Protein AF-A0AA35TTL2-F1 (afdb_monomer_lite)

Organism: Geodia barretti (NCBI:txid519541)

Foldseek 3Di:
DDDPPPPPPPPDDDDDDDPDDDDDDPDDPDDDDPPPDPCPVVVVVVVVVVVVVVVVVLCVVAAFNDFVRHDQFLVSNCVSPVPDAFAWTFHQDPVSGTDTWTWHAADDDPHDGTRDTDPDDFDPVDPPGDDDDD

Radius of gyration: 33.73 Å; chains: 1; bounding box: 71×76×82 Å

pLDDT: mean 75.55, std 18.84, range [39.97, 96.56]

Structure (mmCIF, N/CA/C/O backbone):
data_AF-A0AA35TTL2-F1
#
_entry.id   AF-A0AA35TTL2-F1
#
loop_
_atom_site.group_PDB
_atom_site.id
_atom_site.type_symbol
_atom_site.label_atom_id
_atom_site.label_alt_id
_atom_site.label_comp_id
_atom_site.label_asym_id
_atom_site.label_entity_id
_atom_site.label_seq_id
_atom_site.pdbx_PDB_ins_code
_atom_site.Cartn_x
_atom_site.Cartn_y
_atom_site.Cartn_z
_atom_site.occupancy
_atom_site.B_iso_or_equiv
_atom_site.auth_seq_id
_atom_site.auth_comp_id
_atom_site.auth_asym_id
_atom_site.auth_atom_id
_atom_site.pdbx_PDB_model_num
ATOM 1 N N . MET A 1 1 ? 48.481 -64.776 -28.941 1.00 50.91 1 MET A N 1
ATOM 2 C CA . MET A 1 1 ? 48.989 -64.144 -30.179 1.00 50.91 1 MET A CA 1
ATOM 3 C C . MET A 1 1 ? 47.798 -63.404 -30.775 1.00 50.91 1 MET A C 1
ATOM 5 O O . MET A 1 1 ? 46.815 -64.070 -31.028 1.00 50.91 1 MET A O 1
ATOM 9 N N . THR A 1 2 ? 47.665 -62.089 -30.894 1.00 49.19 2 THR A N 1
ATOM 10 C CA . THR A 1 2 ? 48.553 -60.920 -30.841 1.00 49.19 2 THR A CA 1
ATOM 11 C C . THR A 1 2 ? 47.605 -59.707 -30.796 1.00 49.19 2 THR A C 1
ATOM 13 O O . THR A 1 2 ? 47.025 -59.387 -31.822 1.00 49.19 2 THR A O 1
ATOM 16 N N . TYR A 1 3 ? 47.377 -59.062 -29.646 1.00 45.16 3 TYR A N 1
ATOM 17 C CA . TYR A 1 3 ? 46.557 -57.826 -29.585 1.00 45.16 3 TYR A CA 1
ATOM 18 C C . TYR A 1 3 ? 47.074 -56.780 -28.582 1.00 45.16 3 TYR A C 1
ATOM 20 O O . TYR A 1 3 ? 46.446 -55.750 -28.377 1.00 45.16 3 TYR A O 1
ATOM 28 N N . TYR A 1 4 ? 48.245 -57.012 -27.981 1.00 47.97 4 TYR A N 1
ATOM 29 C CA . TYR A 1 4 ? 48.794 -56.168 -26.910 1.00 47.97 4 TYR A CA 1
ATOM 30 C C . TYR A 1 4 ? 50.021 -55.344 -27.335 1.00 47.97 4 TYR A C 1
ATOM 32 O O . TYR A 1 4 ? 50.784 -54.883 -26.496 1.00 47.97 4 TYR A O 1
ATOM 40 N N . ALA A 1 5 ? 50.222 -55.166 -28.645 1.00 50.75 5 ALA A N 1
ATOM 41 C CA . ALA A 1 5 ? 51.387 -54.481 -29.216 1.00 50.75 5 ALA A CA 1
ATOM 42 C C . ALA A 1 5 ? 51.030 -53.225 -30.038 1.00 50.75 5 ALA A C 1
ATOM 44 O O . ALA A 1 5 ? 51.851 -52.764 -30.820 1.00 50.75 5 ALA A O 1
ATOM 45 N N . ALA A 1 6 ? 49.821 -52.671 -29.880 1.00 47.03 6 ALA A N 1
ATOM 46 C CA . ALA A 1 6 ? 49.381 -51.484 -30.630 1.00 47.03 6 ALA A CA 1
ATOM 47 C C . ALA A 1 6 ? 49.041 -50.258 -29.759 1.00 47.03 6 ALA A C 1
ATOM 49 O O . ALA A 1 6 ? 48.857 -49.171 -30.291 1.00 47.03 6 ALA A O 1
ATOM 50 N N . PHE A 1 7 ? 48.985 -50.395 -28.430 1.00 46.31 7 PHE A N 1
ATOM 51 C CA . PHE A 1 7 ? 48.593 -49.289 -27.539 1.00 46.31 7 PHE A CA 1
ATOM 52 C C . PHE A 1 7 ? 49.774 -48.508 -26.942 1.00 46.31 7 PHE A C 1
ATOM 54 O O . PHE A 1 7 ? 49.566 -47.512 -26.257 1.00 46.31 7 PHE A O 1
ATOM 61 N N . ALA A 1 8 ? 51.013 -48.921 -27.221 1.00 47.78 8 ALA A N 1
ATOM 62 C CA . ALA A 1 8 ? 52.211 -48.341 -26.613 1.00 47.78 8 ALA A CA 1
ATOM 63 C C . ALA A 1 8 ? 52.848 -47.181 -27.409 1.00 47.78 8 ALA A C 1
ATOM 65 O O . ALA A 1 8 ? 53.847 -46.630 -26.963 1.00 47.78 8 ALA A O 1
ATOM 66 N N . THR A 1 9 ? 52.296 -46.782 -28.560 1.00 49.31 9 THR A N 1
ATOM 67 C CA . THR A 1 9 ? 52.864 -45.708 -29.406 1.00 49.31 9 THR A CA 1
ATOM 68 C C . THR A 1 9 ? 51.993 -44.452 -29.522 1.00 49.31 9 THR A C 1
ATOM 70 O O . THR A 1 9 ? 52.387 -43.512 -30.203 1.00 49.31 9 THR A O 1
ATOM 73 N N . ILE A 1 10 ? 50.840 -44.383 -28.842 1.00 45.81 10 ILE A N 1
ATOM 74 C CA . ILE A 1 10 ? 49.905 -43.237 -28.944 1.00 45.81 10 ILE A CA 1
ATOM 75 C C . ILE A 1 10 ? 50.075 -42.218 -27.793 1.00 45.81 10 ILE A C 1
ATOM 77 O O . ILE A 1 10 ? 49.473 -41.150 -27.802 1.00 45.81 10 ILE A O 1
ATOM 81 N N . LEU A 1 11 ? 50.971 -42.470 -26.836 1.00 50.22 11 LEU A N 1
ATOM 82 C CA . LEU A 1 11 ? 51.501 -41.431 -25.949 1.00 50.22 11 LEU A CA 1
ATOM 83 C C . LEU A 1 11 ? 52.966 -41.206 -26.317 1.00 50.22 11 LEU A C 1
ATOM 85 O O . LEU A 1 11 ? 53.764 -42.052 -25.939 1.00 50.22 11 LEU A O 1
ATOM 89 N N . LEU A 1 12 ? 53.310 -40.121 -27.034 1.00 51.56 12 LEU A N 1
ATOM 90 C CA . LEU A 1 12 ? 54.567 -39.340 -26.864 1.00 51.56 12 LEU A CA 1
ATOM 91 C C . LEU A 1 12 ? 54.978 -38.410 -28.027 1.00 51.56 12 LEU A C 1
ATOM 93 O O . LEU A 1 12 ? 56.085 -37.874 -27.994 1.00 51.56 12 LEU A O 1
ATOM 97 N N . VAL A 1 13 ? 54.135 -38.106 -29.017 1.00 46.28 13 VAL A N 1
ATOM 98 C CA . VAL A 1 13 ? 54.532 -37.132 -30.058 1.00 46.28 13 VAL A CA 1
ATOM 99 C C . VAL A 1 13 ? 53.692 -35.855 -29.995 1.00 46.28 13 VAL A C 1
ATOM 101 O O . VAL A 1 13 ? 52.649 -35.760 -30.622 1.00 46.28 13 VAL A O 1
ATOM 104 N N . HIS A 1 14 ? 54.161 -34.928 -29.146 1.00 41.22 14 HIS A N 1
ATOM 105 C CA . HIS A 1 14 ? 54.289 -33.475 -29.362 1.00 41.22 14 HIS A CA 1
ATOM 106 C C . HIS A 1 14 ? 53.104 -32.758 -30.044 1.00 41.22 14 HIS A C 1
ATOM 108 O O . HIS A 1 14 ? 52.803 -32.972 -31.207 1.00 41.22 14 HIS A O 1
ATOM 114 N N . TYR A 1 15 ? 52.337 -31.944 -29.314 1.00 44.66 15 TYR A N 1
ATOM 115 C CA . TYR A 1 15 ? 52.589 -30.506 -29.107 1.00 44.66 15 TYR A CA 1
ATOM 116 C C . TYR A 1 15 ? 52.686 -29.696 -30.416 1.00 44.66 15 TYR A C 1
ATOM 118 O O . TYR A 1 15 ? 53.544 -29.950 -31.251 1.00 44.66 15 TYR A O 1
ATOM 126 N N . ALA A 1 16 ? 51.855 -28.651 -30.478 1.00 39.97 16 ALA A N 1
ATOM 127 C CA . ALA A 1 16 ? 51.786 -27.570 -31.467 1.00 39.97 16 ALA A CA 1
ATOM 128 C C . ALA A 1 16 ? 51.007 -27.830 -32.778 1.00 39.97 16 ALA A C 1
ATOM 130 O O . ALA A 1 16 ? 51.463 -28.469 -33.716 1.00 39.97 16 ALA A O 1
ATOM 131 N N . ALA A 1 17 ? 49.806 -27.240 -32.791 1.00 52.62 17 ALA A N 1
ATOM 132 C C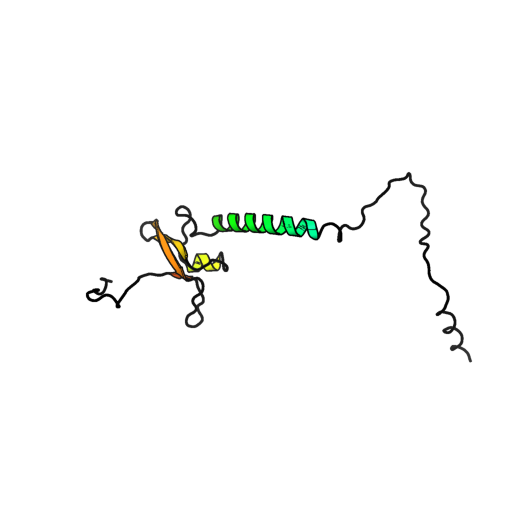A . ALA A 1 17 ? 49.213 -26.415 -33.844 1.00 52.62 17 ALA A CA 1
ATOM 133 C C . ALA A 1 17 ? 49.738 -26.571 -35.279 1.00 52.62 17 ALA A C 1
ATOM 135 O O . ALA A 1 17 ? 50.857 -26.158 -35.532 1.00 52.62 17 ALA A O 1
ATOM 136 N N . VAL A 1 18 ? 48.855 -26.948 -36.216 1.00 45.22 18 VAL A N 1
ATOM 137 C CA . VAL A 1 18 ? 48.484 -26.126 -37.390 1.00 45.22 18 VAL A CA 1
ATOM 138 C C . VAL A 1 18 ? 47.112 -26.610 -37.895 1.00 45.22 18 VAL A C 1
ATOM 140 O O . VAL A 1 18 ? 46.995 -27.710 -38.428 1.00 45.22 18 VAL A O 1
ATOM 143 N N . CYS A 1 19 ? 46.062 -25.793 -37.766 1.00 41.44 19 CYS A N 1
ATOM 144 C CA 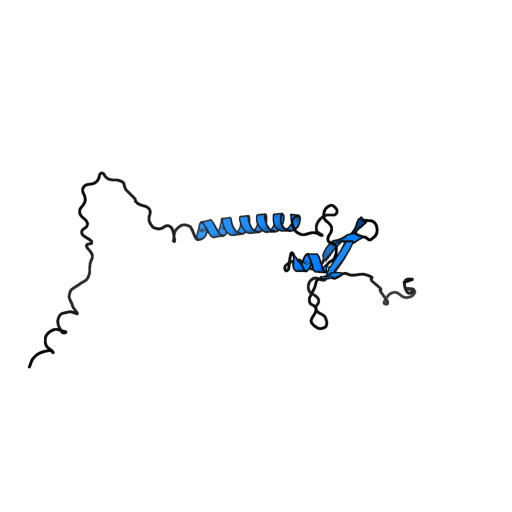. CYS A 1 19 ? 44.859 -25.962 -38.585 1.00 41.44 19 CYS A CA 1
ATOM 145 C C . CYS A 1 19 ? 45.189 -25.445 -39.991 1.00 41.44 19 CYS A C 1
ATOM 147 O O . CYS A 1 19 ? 45.256 -24.237 -40.203 1.00 41.44 19 CYS A O 1
ATOM 149 N N . VAL A 1 20 ? 45.444 -26.345 -40.942 1.00 50.91 20 VAL A N 1
ATOM 150 C CA . VAL A 1 20 ? 45.586 -25.980 -42.356 1.00 50.91 20 VAL A CA 1
ATOM 151 C C . VAL A 1 20 ? 44.183 -25.840 -42.942 1.00 50.91 20 VAL A C 1
ATOM 153 O O . VAL A 1 20 ? 43.474 -26.828 -43.108 1.00 50.91 20 VAL A O 1
ATOM 156 N N . GLY A 1 21 ? 43.784 -24.605 -43.239 1.00 43.16 21 GLY A N 1
ATOM 157 C CA . GLY A 1 21 ? 42.597 -24.282 -44.026 1.00 43.16 21 GLY A CA 1
ATOM 158 C C . GLY A 1 21 ? 43.007 -23.434 -45.223 1.00 43.16 21 GLY A C 1
ATOM 159 O O . GLY A 1 21 ? 43.457 -22.303 -45.066 1.00 43.16 21 GLY A O 1
ATOM 160 N N . THR A 1 22 ? 42.895 -24.007 -46.416 1.00 51.62 22 THR A N 1
ATOM 161 C CA . THR A 1 22 ? 43.175 -23.383 -47.709 1.00 51.62 22 THR A CA 1
ATOM 162 C C . THR A 1 22 ? 41.940 -22.649 -48.232 1.00 51.62 22 THR A C 1
ATOM 164 O O . THR A 1 22 ? 40.931 -23.279 -48.531 1.00 51.62 22 THR A O 1
ATOM 167 N N . SER A 1 23 ? 42.029 -21.334 -48.444 1.00 45.19 23 SER A N 1
ATOM 168 C CA . SER A 1 23 ? 41.163 -20.633 -49.405 1.00 45.19 23 SER A CA 1
ATOM 169 C C . SER A 1 23 ? 41.739 -19.264 -49.765 1.00 45.19 23 SER A C 1
ATOM 171 O O . SER A 1 23 ? 41.887 -18.401 -48.904 1.00 45.19 23 SER A O 1
ATOM 173 N N . ASN A 1 24 ? 42.029 -19.068 -51.053 1.00 54.62 24 ASN A N 1
ATOM 174 C CA . ASN A 1 24 ? 42.238 -17.753 -51.654 1.00 54.62 24 ASN A CA 1
ATOM 175 C C . ASN A 1 24 ? 40.929 -16.951 -51.578 1.00 54.62 24 ASN A C 1
ATOM 177 O O . ASN A 1 24 ? 40.007 -17.214 -52.346 1.00 54.62 24 ASN A O 1
ATOM 181 N N . LEU A 1 25 ? 40.867 -15.974 -50.673 1.00 44.34 25 LEU A N 1
ATOM 182 C CA . LEU A 1 25 ? 39.870 -14.901 -50.622 1.00 44.34 25 LEU A CA 1
ATOM 183 C C . LEU A 1 25 ? 40.591 -13.603 -50.214 1.00 44.34 25 LEU A C 1
ATOM 185 O O . LEU A 1 25 ? 41.542 -13.667 -49.429 1.00 44.34 25 LEU A O 1
ATOM 189 N N . PRO A 1 26 ? 40.196 -12.434 -50.754 1.00 50.34 26 PRO A N 1
ATOM 190 C CA . PRO A 1 26 ? 40.840 -11.171 -50.428 1.00 50.34 26 PRO A CA 1
ATOM 191 C C . PRO A 1 26 ? 40.679 -10.875 -48.936 1.00 50.34 26 PRO A C 1
ATOM 193 O O . PRO A 1 26 ? 39.607 -11.053 -48.365 1.00 50.34 26 PRO A O 1
ATOM 196 N N . ASN A 1 27 ? 41.784 -10.438 -48.337 1.00 52.59 27 ASN A N 1
ATOM 197 C CA . ASN A 1 27 ? 41.960 -10.029 -46.951 1.00 52.59 27 ASN A CA 1
ATOM 198 C C . ASN A 1 27 ? 40.789 -9.178 -46.420 1.00 52.59 27 ASN A C 1
ATOM 200 O O . ASN A 1 27 ? 40.788 -7.956 -46.543 1.00 52.59 27 ASN A O 1
ATOM 204 N N . VAL A 1 28 ? 39.810 -9.831 -45.797 1.00 53.12 28 VAL A N 1
ATOM 205 C CA . VAL A 1 28 ? 38.923 -9.223 -44.806 1.00 53.12 28 VAL A CA 1
ATOM 206 C C . VAL A 1 28 ? 39.415 -9.695 -43.450 1.00 53.12 28 VAL A C 1
ATOM 208 O O . VAL A 1 28 ? 39.105 -10.792 -42.988 1.00 53.12 28 VAL A O 1
ATOM 211 N N . THR A 1 29 ? 40.237 -8.866 -42.818 1.00 54.06 29 THR A N 1
ATOM 212 C CA . THR A 1 29 ? 40.534 -8.980 -41.395 1.00 54.06 29 THR A CA 1
ATOM 213 C C . THR A 1 29 ? 39.225 -8.943 -40.607 1.00 54.06 29 THR A C 1
ATOM 215 O O . THR A 1 29 ? 38.632 -7.881 -40.441 1.00 54.06 29 THR A O 1
ATOM 218 N N . GLY A 1 30 ? 38.813 -10.114 -40.113 1.00 49.19 30 GLY A N 1
ATOM 219 C CA . GLY A 1 30 ? 37.975 -10.262 -38.924 1.00 49.19 30 GLY A CA 1
ATOM 220 C C . GLY A 1 30 ? 36.509 -10.616 -39.167 1.00 49.19 30 GLY A C 1
ATOM 221 O O . GLY A 1 30 ? 35.638 -9.763 -39.050 1.00 49.19 30 GLY A O 1
ATOM 222 N N . CYS A 1 31 ? 36.208 -11.903 -39.371 1.00 43.00 31 CYS A N 1
ATOM 223 C CA . CYS A 1 31 ? 34.935 -12.436 -38.873 1.00 43.00 31 CYS A CA 1
ATOM 224 C C . CYS A 1 31 ? 34.939 -12.352 -37.334 1.00 43.00 31 CYS A C 1
ATOM 226 O O . CYS A 1 31 ? 35.997 -12.536 -36.724 1.00 43.00 31 CYS A O 1
ATOM 228 N N . PRO A 1 32 ? 33.798 -12.030 -36.703 1.00 53.97 32 PRO A N 1
ATOM 229 C CA . PRO A 1 32 ? 33.762 -11.565 -35.327 1.00 53.97 32 PRO A CA 1
ATOM 230 C C . PRO A 1 32 ? 34.188 -12.697 -34.398 1.00 53.97 32 PRO A C 1
ATOM 232 O O . PRO A 1 32 ? 33.621 -13.790 -34.432 1.00 53.97 32 PRO A O 1
ATOM 235 N N . ALA A 1 33 ? 35.177 -12.431 -33.544 1.00 51.22 33 ALA A N 1
ATOM 236 C CA . ALA A 1 33 ? 35.332 -13.219 -32.335 1.00 51.22 33 ALA A CA 1
ATOM 237 C C . ALA A 1 33 ? 33.968 -13.230 -31.631 1.00 51.22 33 ALA A C 1
ATOM 239 O O . ALA A 1 33 ? 33.347 -12.179 -31.481 1.00 51.22 33 ALA A O 1
ATOM 240 N N . ASN A 1 34 ? 33.491 -14.417 -31.263 1.00 52.12 34 ASN A N 1
ATOM 241 C CA . ASN A 1 34 ? 32.334 -14.594 -30.400 1.00 52.12 34 ASN A CA 1
ATOM 242 C C . ASN A 1 34 ? 32.472 -13.635 -29.206 1.00 52.12 34 ASN A C 1
ATOM 244 O O . ASN A 1 34 ? 33.355 -13.808 -28.366 1.00 52.12 34 ASN A O 1
ATOM 248 N N . THR A 1 35 ? 31.678 -12.568 -29.178 1.00 52.22 35 THR A N 1
ATOM 249 C CA . THR A 1 35 ? 31.743 -11.530 -28.149 1.00 52.22 35 THR A CA 1
ATOM 250 C C . THR A 1 35 ? 31.033 -12.017 -26.892 1.00 52.22 35 THR A C 1
ATOM 252 O O . THR A 1 35 ? 29.985 -11.498 -26.513 1.00 52.22 35 THR A O 1
ATOM 255 N N . THR A 1 36 ? 31.602 -13.016 -26.221 1.00 56.88 36 THR A N 1
ATOM 256 C CA . THR A 1 36 ? 31.193 -13.368 -24.852 1.00 56.88 36 THR A CA 1
ATOM 257 C C . THR A 1 36 ? 32.100 -12.778 -23.780 1.00 56.88 36 THR A C 1
ATOM 259 O O . THR A 1 36 ? 31.707 -12.776 -22.619 1.00 56.88 36 THR A O 1
ATOM 262 N N . ASP A 1 37 ? 33.258 -12.206 -24.136 1.00 53.31 37 ASP A N 1
ATOM 263 C CA . ASP A 1 37 ? 34.282 -11.906 -23.122 1.00 53.31 37 ASP A CA 1
ATOM 264 C C . ASP A 1 37 ? 34.730 -10.425 -23.085 1.00 53.31 37 ASP A C 1
ATOM 266 O O . ASP A 1 37 ? 35.543 -10.053 -22.245 1.00 53.31 37 ASP A O 1
ATOM 270 N N . ALA A 1 38 ? 34.176 -9.545 -23.934 1.00 53.34 38 ALA A N 1
ATOM 271 C CA . ALA A 1 38 ? 34.507 -8.105 -23.957 1.00 53.34 38 ALA A CA 1
ATOM 272 C C . ALA A 1 38 ? 33.391 -7.175 -23.436 1.00 53.34 38 ALA A C 1
ATOM 274 O O . ALA A 1 38 ? 33.587 -5.971 -23.353 1.00 53.34 38 ALA A O 1
ATOM 275 N N . ASN A 1 39 ? 32.219 -7.703 -23.078 1.00 61.72 39 ASN A N 1
ATOM 276 C CA . ASN A 1 39 ? 31.019 -6.911 -22.762 1.00 61.72 39 ASN A CA 1
ATOM 277 C C . ASN A 1 39 ? 30.455 -7.167 -21.354 1.00 61.72 39 ASN A C 1
ATOM 279 O O . ASN A 1 39 ? 29.441 -6.580 -20.985 1.00 61.72 39 ASN A O 1
ATOM 283 N N . ALA A 1 40 ? 31.090 -8.010 -20.536 1.00 57.69 40 ALA A N 1
ATOM 284 C CA . ALA A 1 40 ? 30.619 -8.274 -19.176 1.00 57.69 40 ALA A CA 1
ATOM 285 C C . ALA A 1 40 ? 30.753 -7.046 -18.250 1.00 57.69 40 ALA A C 1
ATOM 287 O O . ALA A 1 40 ? 29.895 -6.843 -17.388 1.00 57.69 40 ALA A O 1
ATOM 288 N N . ALA A 1 41 ? 31.791 -6.223 -18.453 1.00 60.72 41 ALA A N 1
ATOM 289 C CA . ALA A 1 41 ? 32.032 -4.991 -17.698 1.00 60.72 41 ALA A CA 1
ATOM 290 C C . ALA A 1 41 ? 31.096 -3.848 -18.137 1.00 60.72 41 ALA A C 1
ATOM 292 O O . ALA A 1 41 ? 30.410 -3.273 -17.295 1.00 60.72 41 ALA A O 1
ATOM 293 N N . ASP A 1 42 ? 30.964 -3.605 -19.444 1.00 66.50 42 ASP A N 1
ATOM 294 C CA . ASP A 1 42 ? 30.059 -2.576 -19.988 1.00 66.50 42 ASP A CA 1
ATOM 295 C C . ASP A 1 42 ? 28.583 -2.872 -19.678 1.00 66.50 42 ASP A C 1
ATOM 297 O O . ASP A 1 42 ? 27.778 -1.978 -19.410 1.00 66.50 42 ASP A O 1
ATOM 301 N N . LEU A 1 43 ? 28.208 -4.154 -19.639 1.00 65.38 43 LEU A N 1
ATOM 302 C CA . LEU A 1 43 ? 26.856 -4.554 -19.276 1.00 65.38 43 LEU A CA 1
ATOM 303 C C . LEU A 1 43 ? 26.569 -4.329 -17.782 1.00 65.38 43 LEU A C 1
ATOM 305 O O . LEU A 1 43 ? 25.407 -4.163 -17.423 1.00 65.38 43 LEU A O 1
ATOM 309 N N . ALA A 1 44 ? 27.574 -4.323 -16.900 1.00 74.69 44 ALA A N 1
ATOM 310 C CA . ALA A 1 44 ? 27.368 -4.113 -15.464 1.00 74.69 44 ALA A CA 1
ATOM 311 C C . ALA A 1 44 ? 26.928 -2.674 -15.144 1.00 74.69 44 ALA A C 1
ATOM 313 O O . ALA A 1 44 ? 26.016 -2.484 -14.338 1.00 74.69 44 ALA A O 1
ATOM 314 N N . GLU A 1 45 ? 27.503 -1.682 -15.828 1.00 74.75 45 GLU A N 1
ATOM 315 C CA . GLU A 1 45 ? 27.143 -0.266 -15.672 1.00 74.75 45 GLU A CA 1
ATOM 316 C C . GLU A 1 45 ? 25.771 0.047 -16.298 1.00 74.75 45 GLU A C 1
ATOM 318 O O . GLU A 1 45 ? 24.916 0.709 -15.697 1.00 74.75 45 GLU A O 1
ATOM 323 N N . ILE A 1 46 ? 25.498 -0.526 -17.474 1.00 81.56 46 ILE A N 1
ATOM 324 C CA . ILE A 1 46 ? 24.218 -0.346 -18.172 1.00 81.56 46 ILE A CA 1
ATOM 325 C C . ILE A 1 46 ? 23.075 -1.076 -17.437 1.00 81.56 46 ILE A C 1
ATOM 327 O O . ILE A 1 46 ? 21.954 -0.564 -17.379 1.00 81.56 46 ILE A O 1
ATOM 331 N N . LYS A 1 47 ? 23.339 -2.230 -16.804 1.00 87.94 47 LYS A N 1
ATOM 332 C CA . LYS A 1 47 ? 22.342 -2.993 -16.025 1.00 87.94 47 LYS A CA 1
ATOM 333 C C . LYS A 1 47 ? 21.754 -2.188 -14.871 1.00 87.94 47 LYS A C 1
ATOM 335 O O . LYS A 1 47 ? 20.548 -2.273 -14.643 1.00 87.94 47 LYS A O 1
ATOM 340 N N . GLU A 1 48 ? 22.569 -1.433 -14.143 1.00 87.50 48 GLU A N 1
ATOM 341 C CA . GLU A 1 48 ? 22.090 -0.697 -12.969 1.00 87.50 48 GLU A CA 1
ATOM 342 C C . GLU A 1 48 ? 21.258 0.526 -13.366 1.00 87.50 48 GLU A C 1
ATOM 344 O O . GLU A 1 48 ? 20.178 0.763 -12.820 1.00 87.50 48 GLU A O 1
ATOM 349 N N . THR A 1 49 ? 21.685 1.233 -14.412 1.00 84.50 49 THR A N 1
ATOM 350 C CA . THR A 1 49 ? 20.908 2.333 -14.998 1.00 84.50 49 THR A CA 1
ATOM 351 C C . THR A 1 49 ? 19.551 1.850 -15.521 1.00 84.50 49 THR A C 1
ATOM 353 O O . THR A 1 49 ? 18.522 2.459 -15.222 1.00 84.50 49 THR A O 1
ATOM 356 N N . VAL A 1 50 ? 19.513 0.717 -16.236 1.00 88.31 50 VAL A N 1
ATOM 357 C CA . VAL A 1 50 ? 18.257 0.117 -16.719 1.00 88.31 50 VAL A CA 1
ATOM 358 C C . VAL A 1 50 ? 17.369 -0.326 -15.555 1.00 88.31 50 VAL A C 1
ATOM 360 O O . VAL A 1 50 ? 16.176 -0.038 -15.575 1.00 88.31 50 VAL A O 1
ATOM 363 N N . LYS A 1 51 ? 17.915 -0.950 -14.504 1.00 86.56 51 LYS A N 1
ATOM 364 C CA . LYS A 1 51 ? 17.140 -1.307 -13.301 1.00 86.56 51 LYS A CA 1
ATOM 365 C C . LYS A 1 51 ? 16.536 -0.090 -12.604 1.00 86.56 51 LYS A C 1
ATOM 367 O O . LYS A 1 51 ? 15.388 -0.162 -12.178 1.00 86.56 51 LYS A O 1
ATOM 372 N N . ASN A 1 52 ? 17.275 1.014 -12.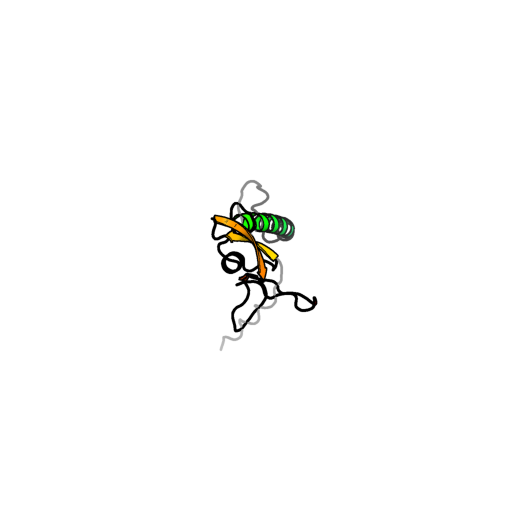502 1.00 84.38 52 ASN A N 1
ATOM 373 C CA . ASN A 1 52 ? 16.793 2.257 -11.892 1.00 84.38 52 ASN A CA 1
ATOM 374 C C . ASN A 1 52 ? 15.669 2.898 -12.723 1.00 84.38 52 ASN A C 1
ATOM 376 O O . ASN A 1 52 ? 14.668 3.372 -12.189 1.00 84.38 52 ASN A O 1
ATOM 380 N N . LEU A 1 53 ? 15.794 2.872 -14.050 1.00 82.25 53 LEU A N 1
ATOM 381 C CA . LEU A 1 53 ? 14.733 3.347 -14.936 1.00 82.25 53 LEU A CA 1
ATOM 382 C C . LEU A 1 53 ? 13.492 2.450 -14.856 1.00 82.25 53 LEU A C 1
ATOM 384 O O . LEU A 1 53 ? 12.382 2.956 -14.706 1.00 82.25 53 LEU A O 1
ATOM 388 N N . VAL A 1 54 ? 13.674 1.129 -14.880 1.00 81.88 54 VAL A N 1
ATOM 389 C CA . VAL A 1 54 ? 12.576 0.163 -14.759 1.00 81.88 54 VAL A CA 1
ATOM 390 C C . VAL A 1 54 ? 11.895 0.279 -13.397 1.00 81.88 54 VAL A C 1
ATOM 392 O O . VAL A 1 54 ?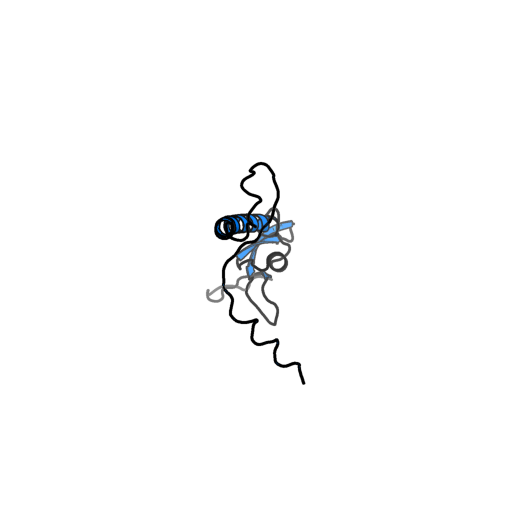 10.672 0.282 -13.352 1.00 81.88 54 VAL A O 1
ATOM 395 N N . SER A 1 55 ? 12.631 0.454 -12.295 1.00 74.38 55 SER A N 1
ATOM 396 C CA . SER A 1 55 ? 12.023 0.611 -10.967 1.00 74.38 55 SER A CA 1
ATOM 397 C C . SER A 1 55 ? 11.160 1.870 -10.874 1.00 74.38 55 SER A C 1
ATOM 399 O O . SER A 1 55 ? 10.054 1.811 -10.339 1.00 74.38 55 SER A O 1
ATOM 401 N N . LYS A 1 56 ? 11.604 2.986 -11.465 1.00 73.25 56 LYS A N 1
ATOM 402 C CA . LYS A 1 56 ? 10.813 4.223 -11.549 1.00 73.25 56 LYS A CA 1
ATOM 403 C C . LYS A 1 56 ? 9.560 4.064 -12.407 1.00 73.25 56 LYS A C 1
ATOM 405 O O . LYS A 1 56 ? 8.507 4.567 -12.027 1.00 73.25 56 LYS A O 1
ATOM 410 N N . VAL A 1 57 ? 9.655 3.366 -13.538 1.00 76.94 57 VAL A N 1
ATOM 411 C CA . VAL A 1 57 ? 8.502 3.111 -14.419 1.00 76.94 57 VAL A CA 1
ATOM 412 C C . VAL A 1 57 ? 7.507 2.146 -13.767 1.00 76.94 57 VAL A C 1
ATOM 414 O O . VAL A 1 57 ? 6.303 2.371 -13.852 1.00 76.94 57 VAL A O 1
ATOM 417 N N . SER A 1 58 ? 7.978 1.127 -13.045 1.00 66.50 58 SER A N 1
ATOM 418 C CA . SER A 1 58 ? 7.119 0.191 -12.308 1.00 66.50 58 SER A CA 1
ATOM 419 C C . SER A 1 58 ? 6.240 0.894 -11.269 1.00 66.50 58 SER A C 1
ATOM 421 O O . SER A 1 58 ? 5.083 0.520 -11.107 1.00 66.50 58 SER A O 1
ATOM 423 N N . LEU A 1 59 ? 6.729 1.961 -10.627 1.00 64.56 59 LEU A N 1
ATOM 424 C CA . LEU A 1 59 ? 5.941 2.766 -9.679 1.00 64.56 59 LEU A CA 1
ATOM 425 C C . LEU A 1 59 ? 4.766 3.515 -10.333 1.00 64.56 59 LEU A C 1
ATOM 427 O O . LEU A 1 59 ? 3.841 3.915 -9.632 1.00 64.56 59 LEU A O 1
ATOM 431 N N . LEU A 1 60 ? 4.788 3.715 -11.655 1.00 67.69 60 LEU A N 1
ATOM 432 C CA . LEU A 1 60 ? 3.680 4.319 -12.405 1.00 67.69 60 LEU A CA 1
ATOM 433 C C . LEU A 1 60 ? 2.640 3.285 -12.857 1.00 67.69 60 LEU A C 1
ATOM 435 O O . LEU A 1 60 ? 1.517 3.659 -13.185 1.00 67.69 60 LEU A O 1
ATOM 439 N N . LEU A 1 61 ? 3.016 2.005 -12.891 1.00 76.12 61 LEU A N 1
ATOM 440 C CA . LEU A 1 61 ? 2.140 0.890 -13.261 1.00 76.12 61 LEU A CA 1
ATOM 441 C C . LEU A 1 61 ? 1.440 0.275 -12.044 1.00 76.12 61 LEU A C 1
ATOM 443 O O . LEU A 1 61 ? 0.413 -0.382 -12.193 1.00 76.12 61 LEU A O 1
ATOM 447 N N . VAL A 1 62 ? 2.008 0.467 -10.852 1.00 84.69 62 VAL A N 1
ATOM 448 C CA . VAL A 1 62 ? 1.460 -0.040 -9.595 1.00 84.69 62 VAL A CA 1
ATOM 449 C C . VAL A 1 62 ? 0.549 1.028 -8.981 1.00 84.69 62 VAL A C 1
ATOM 451 O O . VAL A 1 62 ? 0.984 2.166 -8.769 1.00 84.69 62 VAL A O 1
ATOM 454 N N . PRO A 1 63 ? -0.711 0.695 -8.665 1.00 92.06 63 PRO A N 1
ATOM 455 C CA . PRO A 1 63 ? -1.610 1.626 -8.013 1.00 92.06 63 PRO A CA 1
ATOM 456 C C . PRO A 1 63 ? -1.133 1.963 -6.598 1.00 92.06 63 PRO A C 1
ATOM 458 O O . PRO A 1 63 ? -0.462 1.182 -5.930 1.00 92.06 63 PRO A O 1
ATOM 461 N N . GLY A 1 64 ? -1.486 3.155 -6.127 1.00 92.81 64 GLY A N 1
ATOM 462 C CA . GLY A 1 64 ? -1.210 3.618 -4.768 1.00 92.81 64 GLY A CA 1
ATOM 463 C C . GLY A 1 64 ? -0.017 4.556 -4.605 1.00 92.81 64 GLY A C 1
ATOM 464 O O . GLY A 1 64 ? 0.183 5.083 -3.512 1.00 92.81 64 GLY A O 1
ATOM 465 N N . HIS A 1 65 ? 0.728 4.852 -5.67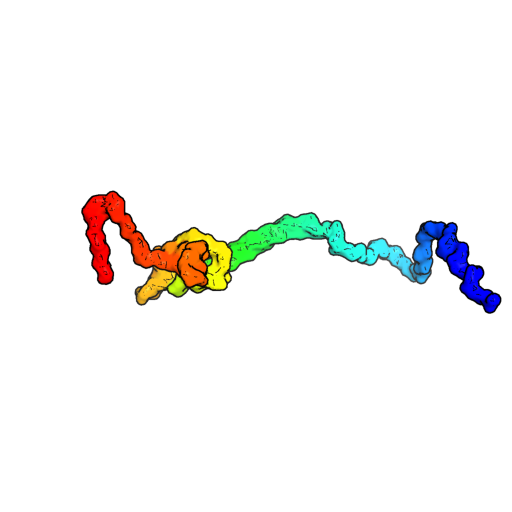2 1.00 90.12 65 HIS A N 1
ATOM 466 C CA . HIS A 1 65 ? 1.833 5.822 -5.634 1.00 90.12 65 HIS A CA 1
ATOM 467 C C . HIS A 1 65 ? 1.428 7.249 -6.026 1.00 90.12 65 HIS A C 1
ATOM 469 O O . HIS A 1 65 ? 2.146 8.200 -5.718 1.00 90.12 65 HIS A O 1
ATOM 475 N N . THR A 1 66 ? 0.262 7.429 -6.652 1.00 90.19 66 THR A N 1
ATOM 476 C CA . THR A 1 66 ? -0.257 8.748 -7.041 1.00 90.19 66 THR A CA 1
ATOM 477 C C . THR A 1 66 ? -1.746 8.874 -6.710 1.00 90.19 66 THR A C 1
ATOM 479 O O . THR A 1 66 ? -2.461 7.871 -6.719 1.00 90.19 66 THR A O 1
ATOM 482 N N . PRO A 1 67 ? -2.258 10.091 -6.456 1.00 91.25 67 PRO A N 1
ATOM 483 C CA . PRO A 1 67 ? -3.683 10.291 -6.196 1.00 91.25 67 PRO A CA 1
ATOM 484 C C . PRO A 1 67 ? -4.553 10.047 -7.438 1.00 91.25 67 PRO A C 1
ATOM 486 O O . PRO A 1 67 ? -5.723 9.714 -7.304 1.00 91.25 67 PRO A O 1
ATOM 489 N N . SER A 1 68 ? -4.000 10.193 -8.646 1.00 91.12 68 SER A N 1
ATOM 490 C CA . SER A 1 68 ? -4.687 9.884 -9.908 1.00 91.12 68 SER A CA 1
ATOM 491 C C . SER A 1 68 ? -4.795 8.384 -10.186 1.00 91.12 68 SER A C 1
ATOM 493 O O . SER A 1 68 ? -5.581 7.979 -11.036 1.00 91.12 68 SER A O 1
ATOM 495 N N . HIS A 1 69 ? -4.005 7.566 -9.487 1.00 91.31 69 HIS A N 1
ATOM 496 C CA . HIS A 1 69 ? -4.000 6.114 -9.619 1.00 91.31 69 HIS A CA 1
ATOM 497 C C . HIS A 1 69 ? -3.911 5.449 -8.231 1.00 91.31 69 HIS A C 1
ATOM 499 O O . HIS A 1 69 ? -2.886 4.851 -7.89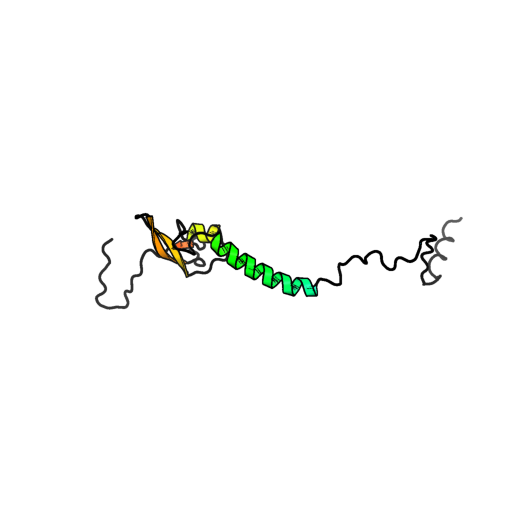1 1.00 91.31 69 HIS A O 1
ATOM 505 N N . PRO A 1 70 ? -4.942 5.610 -7.379 1.00 94.31 70 PRO A N 1
ATOM 506 C CA . PRO A 1 70 ? -4.959 5.025 -6.045 1.00 94.31 70 PRO A CA 1
ATOM 507 C C . PRO A 1 70 ? -5.209 3.515 -6.106 1.00 94.31 70 PRO A C 1
ATOM 509 O O . PRO A 1 70 ? -5.918 3.030 -6.984 1.00 94.31 70 PRO A O 1
ATOM 512 N N . ALA A 1 71 ? -4.681 2.777 -5.133 1.00 94.75 71 ALA A N 1
ATOM 513 C CA . ALA A 1 71 ? -5.004 1.363 -4.959 1.00 94.75 71 ALA A CA 1
ATOM 514 C C . ALA A 1 71 ? -6.337 1.188 -4.232 1.00 94.75 71 ALA A C 1
ATOM 516 O O . ALA A 1 71 ? -6.761 2.044 -3.458 1.00 94.75 71 ALA A O 1
ATOM 517 N N . CYS A 1 72 ? -7.007 0.064 -4.433 1.00 93.88 72 CYS A N 1
ATOM 518 C CA . CYS A 1 72 ? -8.173 -0.328 -3.652 1.00 93.88 72 CYS A CA 1
ATOM 519 C C . CYS A 1 72 ? -7.781 -0.759 -2.231 1.00 93.88 72 CYS A C 1
ATOM 521 O O . CYS A 1 72 ? -8.565 -0.589 -1.299 1.00 93.88 72 CYS A O 1
ATOM 523 N N . SER A 1 73 ? -6.581 -1.318 -2.039 1.00 94.31 73 SER A N 1
ATOM 524 C CA . SER A 1 73 ? -6.097 -1.728 -0.714 1.00 94.31 73 SER A CA 1
ATOM 525 C C . SER A 1 73 ? -4.573 -1.837 -0.641 1.00 94.31 73 SER A C 1
ATOM 527 O O . SER A 1 73 ? -3.907 -2.056 -1.647 1.00 94.31 73 SER A O 1
ATOM 529 N N . CYS A 1 74 ? -4.013 -1.801 0.571 1.00 95.69 74 CYS A N 1
ATOM 530 C CA . CYS A 1 74 ? -2.595 -2.107 0.798 1.00 95.69 74 CYS A CA 1
ATOM 531 C C . CYS A 1 74 ? -2.198 -3.516 0.319 1.00 95.69 74 CYS A C 1
ATOM 533 O O . CYS A 1 74 ? -1.045 -3.749 -0.041 1.00 95.69 74 CYS A O 1
ATOM 535 N N . LYS A 1 75 ? -3.146 -4.464 0.301 1.00 95.00 75 LYS A N 1
ATOM 536 C CA . LYS A 1 75 ? -2.889 -5.834 -0.147 1.00 95.00 75 LYS A CA 1
ATOM 537 C C . LYS A 1 75 ? -2.668 -5.918 -1.653 1.00 95.00 75 LYS A C 1
ATOM 539 O O . LYS A 1 75 ? -1.791 -6.661 -2.078 1.00 95.00 75 LYS A O 1
ATOM 544 N N . GLU A 1 76 ? -3.424 -5.147 -2.426 1.00 94.81 76 GLU A N 1
ATOM 545 C CA . GLU A 1 76 ? -3.261 -5.043 -3.879 1.00 94.81 76 GLU A CA 1
ATOM 546 C C . GLU A 1 76 ? -1.865 -4.526 -4.238 1.00 94.81 76 GLU A C 1
ATOM 548 O O . GLU A 1 76 ? -1.175 -5.130 -5.057 1.00 94.81 76 GLU A O 1
ATOM 553 N N . ILE A 1 77 ? -1.411 -3.472 -3.552 1.00 94.44 77 ILE A N 1
ATOM 554 C CA . ILE A 1 77 ? -0.068 -2.906 -3.740 1.00 94.44 77 ILE A CA 1
ATOM 555 C C . ILE A 1 77 ? 0.994 -3.983 -3.511 1.00 94.44 77 ILE A C 1
ATOM 557 O O . ILE A 1 77 ? 1.873 -4.170 -4.346 1.00 94.44 77 ILE A O 1
ATOM 561 N N . LEU A 1 78 ? 0.888 -4.745 -2.417 1.00 93.81 78 LEU A N 1
ATOM 562 C CA . LEU A 1 78 ? 1.858 -5.798 -2.114 1.00 93.81 78 LEU A CA 1
ATOM 563 C C . LEU A 1 78 ? 1.808 -6.970 -3.108 1.00 93.81 78 LEU A C 1
ATOM 565 O O . LEU A 1 78 ? 2.832 -7.596 -3.367 1.00 93.81 78 LEU A O 1
ATOM 569 N N . GLN A 1 79 ? 0.638 -7.289 -3.665 1.00 93.25 79 GLN A N 1
ATOM 570 C CA . GLN A 1 79 ? 0.509 -8.338 -4.682 1.00 93.25 79 GLN A CA 1
ATOM 571 C C . GLN A 1 79 ? 1.154 -7.931 -6.010 1.00 93.25 79 GLN A C 1
ATOM 573 O O . GLN A 1 79 ? 1.819 -8.754 -6.638 1.00 93.25 79 GLN A O 1
ATOM 578 N N . LEU A 1 80 ? 0.975 -6.674 -6.423 1.00 92.00 80 LEU A N 1
ATOM 579 C CA . LEU A 1 80 ? 1.522 -6.145 -7.675 1.00 92.00 80 LEU A CA 1
ATOM 580 C C . LEU A 1 80 ? 3.003 -5.771 -7.554 1.00 92.00 80 LEU A C 1
ATOM 582 O O . LEU A 1 80 ? 3.762 -5.914 -8.510 1.00 92.00 80 LEU A O 1
ATOM 586 N N . ALA A 1 81 ? 3.428 -5.338 -6.370 1.00 90.75 81 ALA A N 1
ATOM 587 C CA . ALA A 1 81 ? 4.805 -4.992 -6.058 1.00 90.75 81 ALA A CA 1
ATOM 588 C C . ALA A 1 81 ? 5.229 -5.600 -4.707 1.00 90.75 81 ALA A C 1
ATOM 590 O O . ALA A 1 81 ? 5.226 -4.909 -3.685 1.00 90.75 81 ALA A O 1
ATOM 591 N N . PRO A 1 82 ? 5.672 -6.874 -4.691 1.00 91.38 82 PRO A N 1
ATOM 592 C CA . PRO A 1 82 ? 6.080 -7.577 -3.467 1.00 91.38 82 PRO A CA 1
ATOM 593 C C . PRO A 1 82 ? 7.266 -6.957 -2.717 1.00 91.38 82 PRO A C 1
ATOM 595 O O . PRO A 1 82 ? 7.505 -7.293 -1.565 1.00 91.38 82 PRO A O 1
ATOM 598 N N . GLN A 1 83 ? 8.021 -6.075 -3.377 1.00 90.00 83 GLN A N 1
ATOM 599 C CA . GLN A 1 83 ? 9.163 -5.348 -2.810 1.00 90.00 83 GLN A CA 1
ATOM 600 C C . GLN A 1 83 ? 8.771 -3.966 -2.258 1.00 90.00 83 GLN A C 1
ATOM 602 O O . GLN A 1 83 ? 9.642 -3.165 -1.924 1.00 90.00 83 GLN A O 1
ATOM 607 N N . SER A 1 84 ? 7.473 -3.654 -2.208 1.00 91.06 84 SER A N 1
ATOM 608 C CA . SER A 1 84 ? 6.980 -2.378 -1.691 1.00 91.06 84 SER A CA 1
ATOM 609 C C . SER A 1 84 ? 7.308 -2.243 -0.203 1.00 91.06 84 SER A C 1
ATOM 611 O O . SER A 1 84 ? 6.921 -3.117 0.575 1.00 91.06 84 SER A O 1
ATOM 613 N N . PRO A 1 85 ? 7.982 -1.164 0.226 1.00 94.38 85 PRO A N 1
ATOM 614 C CA . PRO A 1 85 ? 8.288 -0.954 1.635 1.00 94.38 85 PRO A CA 1
ATOM 615 C C . PRO A 1 85 ? 7.044 -0.529 2.422 1.00 94.38 85 PRO A C 1
ATOM 617 O O . PRO A 1 85 ? 6.075 -0.002 1.866 1.00 94.38 85 PRO A O 1
ATOM 620 N N . SER A 1 86 ? 7.072 -0.693 3.741 1.00 96.44 86 SER A N 1
ATOM 621 C CA . SER A 1 86 ? 6.028 -0.136 4.608 1.00 96.44 86 SER A CA 1
ATOM 622 C C . SER A 1 86 ? 6.028 1.401 4.549 1.00 96.44 86 SER A C 1
ATOM 624 O O . SER A 1 86 ? 7.084 2.032 4.608 1.00 96.44 86 SER A O 1
ATOM 626 N N . GLY A 1 87 ? 4.860 2.038 4.430 1.00 96.12 87 GLY A N 1
ATOM 627 C CA . GLY A 1 87 ? 4.801 3.480 4.164 1.00 96.12 87 GLY A CA 1
ATOM 628 C C . GLY A 1 87 ? 3.402 4.039 3.920 1.00 96.12 87 GLY A C 1
ATOM 629 O O . GLY A 1 87 ? 2.402 3.360 4.132 1.00 96.12 87 GLY A O 1
ATOM 630 N N . LEU A 1 88 ? 3.330 5.307 3.505 1.00 96.44 88 LEU A N 1
ATOM 631 C CA . LEU A 1 88 ? 2.080 5.955 3.099 1.00 96.44 88 LEU A CA 1
ATOM 632 C C . LEU A 1 88 ? 1.810 5.708 1.616 1.00 96.44 88 LEU A C 1
ATOM 634 O O . LEU A 1 88 ? 2.676 5.957 0.781 1.00 96.44 88 LEU A O 1
ATOM 638 N N . TYR A 1 89 ? 0.588 5.285 1.313 1.00 95.75 89 TYR A N 1
ATOM 639 C CA . TYR A 1 89 ? 0.110 5.024 -0.039 1.00 95.75 89 TYR A CA 1
ATOM 640 C C . TYR A 1 89 ? -1.256 5.673 -0.255 1.00 95.75 89 TYR A C 1
ATOM 642 O O . TYR A 1 89 ? -2.009 5.918 0.692 1.00 95.75 89 TYR A O 1
ATOM 650 N N . TRP A 1 90 ? -1.583 5.937 -1.512 1.00 95.62 90 TRP A N 1
ATOM 651 C CA . TRP A 1 90 ? -2.881 6.438 -1.938 1.00 95.62 90 TRP A CA 1
ATOM 652 C C . TRP A 1 90 ? -3.883 5.294 -2.073 1.00 95.62 90 TRP A C 1
ATOM 654 O O . TRP A 1 90 ? -3.762 4.453 -2.959 1.00 95.62 90 TRP A O 1
ATOM 664 N N . ILE A 1 91 ? -4.894 5.273 -1.212 1.00 95.50 91 ILE A N 1
ATOM 665 C CA . ILE A 1 91 ? -5.960 4.270 -1.218 1.00 95.50 91 ILE A CA 1
ATOM 666 C C . ILE A 1 91 ? -7.283 4.923 -1.613 1.00 95.50 91 ILE A C 1
ATOM 668 O O . ILE A 1 91 ? -7.590 6.034 -1.184 1.00 95.50 91 ILE A O 1
ATOM 672 N N . SER A 1 92 ? -8.078 4.236 -2.424 1.00 94.00 92 SER A N 1
ATOM 673 C CA . SER A 1 92 ? -9.403 4.682 -2.846 1.00 94.00 92 SER A CA 1
ATOM 674 C C . SER A 1 92 ? -10.337 4.778 -1.638 1.00 94.00 92 SER A C 1
ATOM 676 O O . SER A 1 92 ? -10.600 3.786 -0.960 1.00 94.00 92 SER A O 1
ATOM 678 N N . GLY A 1 93 ? -10.824 5.984 -1.344 1.00 85.50 93 GLY A N 1
ATOM 679 C CA . GLY A 1 93 ? -11.835 6.222 -0.319 1.00 85.50 93 GLY A CA 1
ATOM 680 C C . GLY A 1 93 ? -13.246 5.881 -0.799 1.00 85.50 93 GLY A C 1
ATOM 681 O O . GLY A 1 93 ? -13.520 5.809 -1.994 1.00 85.50 93 GLY A O 1
ATOM 682 N N . THR A 1 94 ? -14.169 5.726 0.150 1.00 82.94 94 THR A N 1
ATOM 683 C CA . THR A 1 94 ? -15.599 5.461 -0.101 1.00 82.94 94 THR A CA 1
ATOM 684 C C . THR A 1 94 ? -16.307 6.565 -0.893 1.00 82.94 94 THR A C 1
ATOM 686 O O . THR A 1 94 ? -17.352 6.329 -1.487 1.00 82.94 94 THR A O 1
ATOM 689 N N . ASP A 1 95 ? -15.739 7.766 -0.919 1.00 86.25 95 ASP A N 1
ATOM 690 C CA . ASP A 1 95 ? -16.213 8.948 -1.633 1.00 86.25 95 ASP A CA 1
ATOM 691 C C . ASP A 1 95 ? -15.583 9.109 -3.029 1.00 86.25 95 ASP A C 1
ATOM 693 O O . ASP A 1 95 ? -15.625 10.198 -3.600 1.00 86.25 95 ASP A O 1
ATOM 697 N N . ASN A 1 96 ? -14.966 8.048 -3.570 1.00 79.19 96 ASN A N 1
ATOM 698 C CA . ASN A 1 96 ? -14.130 8.077 -4.779 1.00 79.19 96 ASN A CA 1
ATOM 699 C C . ASN A 1 96 ? -12.966 9.079 -4.697 1.00 79.19 96 ASN A C 1
ATOM 701 O O . ASN A 1 96 ? -12.385 9.451 -5.718 1.00 79.19 96 ASN A O 1
ATOM 705 N N . LYS A 1 97 ? -12.604 9.522 -3.486 1.00 89.62 97 LYS A N 1
ATOM 706 C CA . LYS A 1 97 ? -11.454 10.394 -3.262 1.00 89.62 97 LYS A CA 1
ATOM 707 C C . LYS A 1 97 ? -10.288 9.576 -2.715 1.00 89.62 97 LYS A C 1
ATOM 709 O O . LYS A 1 97 ? -10.469 8.830 -1.751 1.00 89.62 97 LYS A O 1
ATOM 714 N N . PRO A 1 98 ? -9.087 9.704 -3.294 1.00 92.38 98 PRO A N 1
ATOM 715 C CA . PRO A 1 98 ? -7.901 9.030 -2.789 1.00 92.38 98 PRO A CA 1
ATOM 716 C C . PRO A 1 98 ? -7.520 9.588 -1.410 1.00 92.38 98 PRO A C 1
ATOM 718 O O . PRO A 1 98 ? -7.514 10.801 -1.187 1.00 92.38 98 PRO A O 1
ATOM 721 N N . LYS A 1 99 ? -7.185 8.698 -0.477 1.00 93.31 99 LYS A N 1
ATOM 722 C CA . LYS A 1 99 ? -6.750 9.016 0.889 1.00 93.31 99 LYS A CA 1
ATOM 723 C C . LYS A 1 99 ? -5.360 8.446 1.128 1.00 93.31 99 LYS A C 1
ATOM 725 O O . LYS A 1 99 ? -5.057 7.344 0.684 1.00 93.31 99 LYS A O 1
ATOM 730 N N . HIS A 1 100 ? -4.525 9.178 1.859 1.00 93.12 100 HIS A N 1
ATOM 731 C CA . HIS A 1 100 ? -3.242 8.652 2.313 1.00 93.12 100 HIS A CA 1
ATOM 732 C C . HIS A 1 100 ? -3.451 7.720 3.498 1.00 93.12 100 HIS A C 1
ATOM 734 O O . HIS A 1 100 ? -3.822 8.163 4.586 1.00 93.12 100 HIS A O 1
ATOM 740 N N . MET A 1 101 ? -3.171 6.441 3.292 1.00 94.38 101 MET A N 1
ATOM 741 C CA . MET A 1 101 ? -3.253 5.420 4.326 1.00 94.38 101 MET A CA 1
ATOM 742 C C . MET A 1 101 ? -1.881 4.796 4.527 1.00 94.38 101 MET A C 1
ATOM 744 O O . MET A 1 101 ? -1.101 4.653 3.588 1.00 94.38 101 MET A O 1
ATOM 748 N N . TYR A 1 102 ? -1.574 4.430 5.768 1.00 96.12 102 TYR A N 1
ATOM 749 C CA . TYR A 1 102 ? -0.347 3.701 6.052 1.00 96.12 102 TYR A CA 1
ATOM 750 C C . TYR A 1 102 ? -0.550 2.215 5.780 1.00 96.12 102 TYR A C 1
ATOM 752 O O . TYR A 1 102 ? -1.478 1.609 6.325 1.00 96.12 102 TYR A O 1
ATOM 760 N N . CYS A 1 103 ? 0.338 1.655 4.970 1.00 96.56 103 CYS A N 1
ATOM 761 C CA . CYS A 1 103 ? 0.413 0.244 4.654 1.00 96.56 103 CYS A CA 1
ATOM 762 C C . CYS A 1 103 ? 1.650 -0.368 5.314 1.00 96.56 103 CYS A C 1
ATOM 764 O O . CYS A 1 103 ? 2.772 0.074 5.066 1.00 96.56 103 CYS A O 1
ATOM 766 N N . ASP A 1 104 ? 1.440 -1.393 6.132 1.00 96.44 104 ASP A N 1
ATOM 767 C CA . ASP A 1 104 ? 2.500 -2.235 6.680 1.00 96.44 104 ASP A CA 1
ATOM 768 C C . ASP A 1 104 ? 2.676 -3.446 5.750 1.00 96.44 104 ASP A C 1
ATOM 770 O O . ASP A 1 104 ? 1.799 -4.313 5.638 1.00 96.44 104 ASP A O 1
ATOM 774 N N . MET A 1 105 ? 3.787 -3.447 5.012 1.00 96.06 105 MET A N 1
ATOM 775 C CA . MET A 1 105 ? 4.097 -4.431 3.971 1.00 96.06 105 MET A CA 1
ATOM 776 C C . MET A 1 105 ? 4.909 -5.616 4.500 1.00 96.06 105 MET A C 1
ATOM 778 O O . MET A 1 105 ? 5.032 -6.628 3.815 1.00 96.06 105 MET A O 1
ATOM 782 N N . GLU A 1 106 ? 5.409 -5.525 5.731 1.00 94.38 106 GLU A N 1
ATOM 783 C CA . GLU A 1 106 ? 6.364 -6.480 6.300 1.00 94.38 106 GLU A CA 1
ATOM 784 C C . GLU A 1 106 ? 5.742 -7.336 7.407 1.00 94.38 106 GLU A C 1
ATOM 786 O O . GLU A 1 106 ? 6.075 -8.516 7.553 1.00 94.38 106 GLU A O 1
ATOM 791 N N . ARG A 1 107 ? 4.812 -6.774 8.189 1.00 92.38 107 ARG A N 1
ATOM 792 C CA . ARG A 1 107 ? 4.228 -7.459 9.344 1.00 92.38 107 ARG A CA 1
ATOM 793 C C . ARG A 1 107 ? 3.523 -8.743 8.941 1.00 92.38 107 ARG A C 1
ATOM 795 O O . ARG A 1 107 ? 2.679 -8.774 8.045 1.00 92.38 107 ARG A O 1
ATOM 802 N N . SER A 1 108 ? 3.806 -9.802 9.690 1.00 92.25 108 SER A N 1
ATOM 803 C CA . SER A 1 108 ? 3.123 -11.082 9.572 1.00 92.25 108 SER A CA 1
ATOM 804 C C . SER A 1 108 ? 2.290 -11.380 10.818 1.00 92.25 108 SER A C 1
ATOM 806 O O . SER A 1 108 ? 2.693 -11.100 11.946 1.00 92.25 108 SER A O 1
ATOM 808 N N . CYS A 1 109 ? 1.093 -11.929 10.616 1.00 90.50 109 CYS A N 1
ATOM 809 C CA . CYS A 1 109 ? 0.217 -12.378 11.693 1.00 90.50 109 CYS A CA 1
ATOM 810 C C . CYS A 1 109 ? -0.531 -13.636 11.248 1.00 90.50 109 CYS A C 1
ATOM 812 O O . CYS A 1 109 ? -1.199 -13.626 10.217 1.00 90.50 109 CYS A O 1
ATOM 814 N N . LYS A 1 110 ? -0.410 -14.728 12.018 1.00 90.69 110 LYS A N 1
ATOM 815 C CA . LYS A 1 110 ? -1.112 -16.009 11.786 1.00 90.69 110 LYS A CA 1
ATOM 816 C C . LYS A 1 110 ? -1.049 -16.513 10.330 1.00 90.69 110 LYS A C 1
ATOM 818 O O . LYS A 1 110 ? -2.042 -16.981 9.788 1.00 90.69 110 LYS A O 1
ATOM 823 N N . GLY A 1 111 ? 0.117 -16.401 9.691 1.00 88.31 111 GLY A N 1
ATOM 824 C CA . GLY A 1 111 ? 0.331 -16.861 8.312 1.00 88.31 111 GLY A CA 1
ATOM 825 C C . GLY A 1 111 ? -0.070 -15.865 7.217 1.00 88.31 111 GLY A C 1
ATOM 826 O O . GLY A 1 111 ? 0.163 -16.139 6.045 1.00 88.31 111 GLY A O 1
ATOM 827 N N . VAL A 1 112 ? -0.608 -14.692 7.568 1.00 89.25 112 VAL A N 1
ATOM 828 C CA . VAL A 1 112 ? -0.827 -13.588 6.623 1.00 89.25 112 VAL A CA 1
ATOM 829 C C . VAL A 1 112 ? 0.331 -12.604 6.735 1.00 89.25 112 VAL A C 1
ATOM 831 O O . VAL A 1 112 ? 0.507 -11.964 7.772 1.00 89.25 112 VAL A O 1
ATOM 834 N N . ALA A 1 113 ? 1.122 -12.495 5.668 1.00 91.88 113 ALA A N 1
ATOM 835 C CA . ALA A 1 113 ? 2.239 -11.562 5.563 1.00 91.88 113 ALA A CA 1
ATOM 836 C C . ALA A 1 113 ? 1.857 -10.326 4.738 1.00 91.88 113 ALA A C 1
ATOM 838 O O . ALA A 1 113 ? 1.318 -10.459 3.630 1.00 91.88 113 ALA A O 1
ATOM 839 N N . GLY A 1 114 ? 2.165 -9.156 5.301 1.00 93.94 114 GLY A N 1
ATOM 840 C CA . GLY A 1 114 ? 2.140 -7.848 4.661 1.00 93.94 114 GLY A CA 1
ATOM 841 C C . GLY A 1 114 ? 0.798 -7.397 4.074 1.00 93.94 114 GLY A C 1
ATOM 842 O O . GLY A 1 114 ? -0.191 -8.135 4.002 1.00 93.94 114 GLY A O 1
ATOM 843 N N . GLY A 1 115 ? 0.778 -6.150 3.606 1.00 94.75 115 GLY A N 1
ATOM 844 C CA . GLY A 1 115 ? -0.381 -5.540 2.959 1.00 94.75 115 GLY A CA 1
ATOM 845 C C . GLY A 1 115 ? -1.449 -5.112 3.962 1.00 94.75 115 GLY A C 1
ATOM 846 O O . GLY A 1 115 ? -2.629 -5.043 3.616 1.00 94.75 115 GLY A O 1
ATOM 847 N N . TRP A 1 116 ? -1.055 -4.849 5.208 1.00 95.19 116 TRP A N 1
ATOM 848 C CA . TRP A 1 116 ? -1.958 -4.428 6.271 1.00 95.19 116 TRP A CA 1
ATOM 849 C C . TRP A 1 116 ? -2.228 -2.930 6.182 1.00 95.19 116 TRP A C 1
ATOM 851 O O . TRP A 1 116 ? -1.302 -2.126 6.188 1.00 95.19 116 TRP A O 1
ATOM 861 N N . MET A 1 117 ? -3.501 -2.545 6.150 1.00 94.12 117 MET A N 1
ATOM 862 C CA . MET A 1 117 ? -3.915 -1.143 6.156 1.00 94.12 117 MET A CA 1
ATOM 863 C C . MET A 1 117 ? -4.156 -0.654 7.585 1.00 94.12 117 MET A C 1
ATOM 865 O O . MET A 1 117 ? -4.941 -1.247 8.328 1.00 94.12 117 MET A O 1
ATOM 869 N N . ARG A 1 118 ? -3.526 0.458 7.974 1.00 92.62 118 ARG A N 1
ATOM 870 C CA . ARG A 1 118 ? -3.777 1.086 9.277 1.00 92.62 118 ARG A CA 1
ATOM 871 C C . ARG A 1 118 ? -5.109 1.832 9.262 1.00 92.62 118 ARG A C 1
ATOM 873 O O . ARG A 1 118 ? -5.204 2.905 8.679 1.00 92.62 118 ARG A O 1
ATOM 880 N N . VAL A 1 119 ? -6.105 1.291 9.957 1.00 89.56 119 VAL A N 1
ATOM 881 C CA . VAL A 1 119 ? -7.451 1.888 10.053 1.00 89.56 119 VAL A CA 1
ATOM 882 C C . VAL A 1 119 ? -7.596 2.915 11.181 1.00 89.56 119 VAL A C 1
ATOM 884 O O . VAL A 1 119 ? -8.401 3.830 11.067 1.00 89.56 119 VAL A O 1
ATOM 887 N N . ALA A 1 120 ? -6.806 2.800 12.252 1.00 86.19 120 ALA A N 1
ATOM 888 C CA . ALA A 1 120 ? -6.840 3.709 13.396 1.00 86.19 120 ALA A CA 1
ATOM 889 C C . ALA A 1 120 ? -5.490 3.732 14.132 1.00 86.19 120 ALA A C 1
ATOM 891 O O . ALA A 1 120 ? -4.675 2.818 13.989 1.00 86.19 120 ALA A O 1
ATOM 892 N N . SER A 1 121 ? -5.265 4.779 14.926 1.00 84.25 121 SER A N 1
ATOM 893 C CA . SER A 1 121 ? -4.133 4.898 15.848 1.00 84.25 121 SER A CA 1
ATOM 894 C C . SER A 1 121 ? -4.648 5.431 17.179 1.00 84.25 121 SER A C 1
ATOM 896 O O . SER A 1 121 ? -5.195 6.530 17.222 1.00 84.25 121 SER A O 1
ATOM 898 N N . ILE A 1 122 ? -4.480 4.655 18.248 1.00 83.81 122 ILE A N 1
ATOM 899 C CA . ILE A 1 122 ? -4.933 5.002 19.598 1.00 83.81 122 ILE A CA 1
ATOM 900 C C . ILE A 1 122 ? -3.702 5.004 20.504 1.00 83.81 122 ILE A C 1
ATOM 902 O O . ILE A 1 122 ? -2.990 4.005 20.579 1.00 83.81 122 ILE A O 1
ATOM 906 N N . ASP A 1 123 ? -3.444 6.130 21.166 1.00 83.81 123 ASP A N 1
ATOM 907 C CA . ASP A 1 123 ? -2.317 6.312 22.083 1.00 83.81 123 ASP A CA 1
ATOM 908 C C . ASP A 1 123 ? -2.832 6.425 23.523 1.00 83.81 123 ASP A C 1
ATOM 910 O O . ASP A 1 123 ? -3.294 7.483 23.948 1.00 83.81 123 ASP A O 1
ATOM 914 N N . MET A 1 124 ? -2.750 5.317 24.263 1.00 81.75 124 MET A N 1
ATOM 915 C CA . MET A 1 124 ? -3.213 5.218 25.654 1.00 81.75 124 MET A CA 1
ATOM 916 C C . MET A 1 124 ? -2.187 5.720 26.678 1.00 81.75 124 MET A C 1
ATOM 918 O O . MET A 1 124 ? -2.454 5.690 27.878 1.00 81.75 124 MET A O 1
ATOM 922 N N . THR A 1 125 ? -1.010 6.173 26.238 1.00 86.06 125 THR A N 1
ATOM 923 C CA . THR A 1 125 ? -0.009 6.754 27.149 1.00 86.06 125 THR A CA 1
ATOM 924 C C . THR A 1 125 ? -0.359 8.192 27.540 1.00 86.06 125 THR A C 1
ATOM 926 O O . THR A 1 125 ? 0.124 8.702 28.550 1.00 86.06 125 THR A O 1
ATOM 929 N N . LYS A 1 126 ? -1.249 8.839 26.776 1.00 82.56 126 LYS A N 1
ATOM 930 C CA . LYS A 1 126 ? -1.776 10.176 27.060 1.00 82.56 126 LYS A CA 1
ATOM 931 C C . LYS A 1 126 ? -2.996 10.083 27.967 1.00 82.56 126 LYS A C 1
ATOM 933 O O . LYS A 1 126 ? -4.041 9.570 27.565 1.00 82.56 126 LYS A O 1
ATOM 938 N N . THR A 1 127 ? -2.883 10.617 29.179 1.00 80.81 127 THR A N 1
ATOM 939 C CA . THR A 1 127 ? -4.009 10.735 30.112 1.00 80.81 127 THR A CA 1
ATOM 940 C C . THR A 1 127 ? -5.114 11.613 29.510 1.00 80.81 127 THR A C 1
ATOM 942 O O . THR A 1 127 ? -4.844 12.654 28.918 1.00 80.81 127 THR A O 1
ATOM 945 N N . GLY A 1 128 ? -6.373 11.173 29.620 1.00 76.06 128 GLY A N 1
ATOM 946 C CA . GLY A 1 128 ? -7.533 11.887 29.065 1.00 76.06 128 GLY A CA 1
ATOM 947 C C . GLY A 1 128 ? -7.868 11.577 27.600 1.00 76.06 128 GLY A C 1
ATOM 948 O O . GLY A 1 128 ? -8.768 12.203 27.046 1.00 76.06 128 GLY A O 1
ATOM 949 N N . SER A 1 129 ? -7.192 10.613 26.966 1.00 76.50 129 SER A N 1
ATOM 950 C CA . SER A 1 129 ? -7.616 10.092 25.663 1.00 76.50 129 SER A CA 1
ATOM 951 C C . SER A 1 129 ? -8.941 9.325 25.804 1.00 76.50 129 SER A C 1
ATOM 953 O O . SER A 1 129 ? -9.045 8.348 26.543 1.00 76.50 129 SER A O 1
ATOM 955 N N . THR A 1 130 ? -9.987 9.799 25.125 1.00 74.06 130 THR A N 1
ATOM 956 C CA . THR A 1 130 ? -11.292 9.132 25.057 1.00 74.06 130 THR A CA 1
ATOM 957 C C . THR A 1 130 ? -11.326 8.139 23.898 1.00 74.06 130 THR A C 1
ATOM 959 O O . THR A 1 130 ? -10.679 8.341 22.868 1.00 74.06 130 THR A O 1
ATOM 962 N N . CYS A 1 131 ? -12.074 7.044 24.059 1.00 74.38 131 CYS A N 1
ATOM 963 C CA . CYS A 1 131 ? -12.271 6.076 22.984 1.00 74.38 131 CYS A CA 1
ATOM 964 C C . CYS A 1 131 ? -12.920 6.769 21.771 1.00 74.38 131 CYS A C 1
ATOM 966 O O . CYS A 1 131 ? -13.916 7.474 21.956 1.00 74.38 131 CYS A O 1
ATOM 968 N N . PRO A 1 132 ? -12.395 6.585 20.546 1.00 73.38 132 PRO A N 1
ATOM 969 C CA . PRO A 1 132 ? -13.030 7.128 19.354 1.00 73.38 132 PRO A CA 1
ATOM 970 C C . PRO A 1 132 ? -14.414 6.500 19.157 1.00 73.38 132 PRO A C 1
ATOM 972 O O . PRO A 1 132 ? -14.597 5.303 19.383 1.00 73.38 132 PRO A O 1
ATOM 975 N N . SER A 1 133 ? -15.383 7.311 18.732 1.00 72.69 133 SER A N 1
ATOM 976 C CA . SER A 1 133 ? -16.702 6.832 18.319 1.00 72.69 133 SER A CA 1
ATOM 977 C C . SER A 1 133 ? -16.537 5.970 17.066 1.00 72.69 133 SER A C 1
ATOM 979 O O . SER A 1 133 ? -15.976 6.447 16.078 1.00 72.69 133 SER A O 1
ATOM 981 N N . GLY A 1 134 ? -16.942 4.700 17.156 1.00 63.88 134 GLY A N 1
ATOM 982 C CA . GLY A 1 134 ? -16.867 3.725 16.062 1.00 63.88 134 GLY A CA 1
ATOM 983 C C . GLY A 1 134 ? -17.827 4.013 14.919 1.00 63.88 134 GLY A C 1
ATOM 984 O O . GLY A 1 134 ? -18.854 4.685 15.165 1.00 63.88 134 GLY A O 1
#

Sequence (134 aa):
MTYYAAFATILLVHYAAVCVGTSNLPNVTGCPANTTDANAADLAEIKETVKNLVSKVSLLLVPGHTPSHPACSCKEILQLAPQSPSGLYWISGTDNKPKHMYCDMERSCKGVAGGWMRVASIDMTKTGSTCPSG

Secondary structure (DSSP, 8-state):
--SSSSSSSSS-------------------PPP--SSSSHHHHHHHHHHHHHHHHHHHHHHSTTSBTTB-BS-HHHHHHH-TTPPSEEEEEE-TTS-EEEEEEESS-EETTEES-EE------TTSTTPPPPP-

InterPro domains:
  IPR000885 Fibrillar collagen, C-terminal [PF01410] (44-108)
  IPR036056 Fibrinogen-like, C-terminal [SSF56496] (67-121)